Protein AF-A0A140LCL1-F1 (afdb_monomer)

Radius of gyration: 13.95 Å; Cα contacts (8 Å, |Δi|>4): 43; chains: 1; bounding box: 29×32×38 Å

Foldseek 3Di:
DDDDDDDDDDDPDPDQDWAALVRQLPDPPQPDDNVLSPVQHDRPDTHGSVRSVVSSVVVVVVVPD

Mean predicted aligned error: 10.45 Å

Structure (mmCIF, N/CA/C/O backbone):
data_AF-A0A140LCL1-F1
#
_entry.id   AF-A0A140LCL1-F1
#
loop_
_atom_site.group_PDB
_atom_site.id
_atom_site.type_symbol
_atom_site.label_atom_id
_atom_site.label_alt_id
_atom_site.label_comp_id
_atom_site.label_asym_id
_atom_site.label_entity_id
_atom_site.label_seq_id
_atom_site.pdbx_PDB_ins_code
_atom_site.Cartn_x
_atom_site.Cartn_y
_atom_site.Cartn_z
_atom_site.occupancy
_atom_site.B_iso_or_equiv
_atom_site.auth_seq_id
_atom_site.auth_comp_id
_atom_site.auth_asym_id
_atom_site.auth_atom_id
_atom_site.pdbx_PDB_model_num
ATOM 1 N N . MET A 1 1 ? 1.040 -23.575 -23.851 1.00 40.19 1 MET A N 1
ATOM 2 C CA . MET A 1 1 ? 1.244 -23.200 -22.433 1.00 40.19 1 MET A CA 1
ATOM 3 C C . MET A 1 1 ? 1.952 -21.861 -22.379 1.00 40.19 1 MET A C 1
ATOM 5 O O . MET A 1 1 ? 2.996 -21.707 -23.003 1.00 40.19 1 MET A O 1
ATOM 9 N N . ALA A 1 2 ? 1.308 -20.881 -21.745 1.00 50.00 2 ALA A N 1
ATOM 10 C CA . ALA A 1 2 ? 1.712 -19.481 -21.738 1.00 50.00 2 ALA A CA 1
ATOM 11 C C . ALA A 1 2 ? 3.159 -19.317 -21.256 1.00 50.00 2 ALA A C 1
ATOM 13 O O . ALA A 1 2 ? 3.540 -19.793 -20.185 1.00 50.00 2 ALA A O 1
ATOM 14 N N . LYS A 1 3 ? 3.971 -18.657 -22.086 1.00 49.41 3 LYS A N 1
ATOM 15 C CA . LYS A 1 3 ? 5.366 -18.353 -21.794 1.00 49.41 3 LYS A CA 1
ATOM 16 C C . LYS A 1 3 ? 5.432 -17.458 -20.553 1.00 49.41 3 LYS A C 1
ATOM 18 O O . LYS A 1 3 ? 5.001 -16.315 -20.569 1.00 49.41 3 LYS A O 1
ATOM 23 N N . LYS A 1 4 ? 5.943 -18.061 -19.479 1.00 43.38 4 LYS A N 1
ATOM 24 C CA . LYS A 1 4 ? 7.069 -17.584 -18.667 1.00 43.38 4 LYS A CA 1
ATOM 25 C C . LYS A 1 4 ? 7.004 -16.097 -18.281 1.00 43.38 4 LYS A C 1
ATOM 27 O O . LYS A 1 4 ? 7.349 -15.218 -19.057 1.00 43.38 4 LYS A O 1
ATOM 32 N N . LYS A 1 5 ? 6.596 -15.880 -17.024 1.00 45.69 5 LYS A N 1
ATOM 33 C CA . LYS A 1 5 ? 6.657 -14.627 -16.259 1.00 45.69 5 LYS A CA 1
ATOM 34 C C . LYS A 1 5 ? 7.946 -13.854 -16.554 1.00 45.69 5 LYS A C 1
ATOM 36 O O . LYS A 1 5 ? 9.036 -14.342 -16.266 1.00 45.69 5 LYS A O 1
ATOM 41 N N . ASN A 1 6 ? 7.762 -12.654 -17.097 1.00 43.22 6 ASN A N 1
ATOM 42 C CA . ASN A 1 6 ? 8.792 -11.669 -17.391 1.00 43.22 6 ASN A CA 1
ATOM 43 C C . ASN A 1 6 ? 9.651 -11.383 -16.153 1.00 43.22 6 ASN A C 1
ATOM 45 O O . ASN A 1 6 ? 9.156 -10.849 -15.158 1.00 43.22 6 ASN A O 1
ATOM 49 N N . GLY A 1 7 ? 10.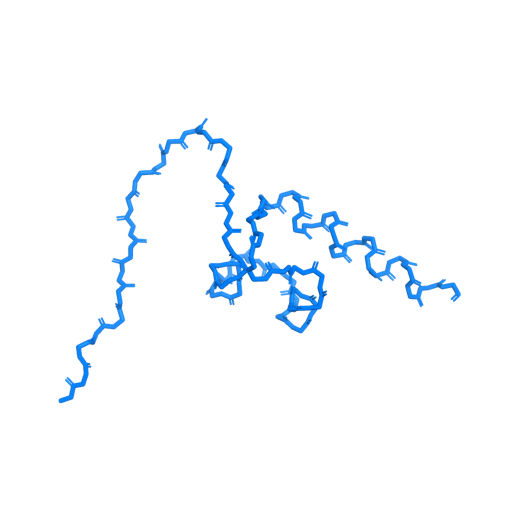935 -11.722 -16.250 1.00 51.34 7 GLY A N 1
ATOM 50 C CA . GLY A 1 7 ? 11.985 -11.020 -15.531 1.00 51.34 7 GLY A CA 1
ATOM 51 C C . GLY A 1 7 ? 12.202 -9.684 -16.231 1.00 51.34 7 GLY A C 1
ATOM 52 O O . GLY A 1 7 ? 12.520 -9.661 -17.416 1.00 51.34 7 GLY A O 1
ATOM 53 N N . ASN A 1 8 ? 11.963 -8.589 -15.519 1.00 43.94 8 ASN A N 1
ATOM 54 C CA . ASN A 1 8 ? 12.511 -7.293 -15.881 1.00 43.94 8 ASN A CA 1
ATOM 55 C C . ASN A 1 8 ? 13.427 -6.883 -14.731 1.00 43.94 8 ASN A C 1
ATOM 57 O O . ASN A 1 8 ? 12.975 -6.504 -13.651 1.00 43.94 8 ASN A O 1
ATOM 61 N N . SER A 1 9 ? 14.708 -7.085 -14.974 1.00 63.34 9 SER A N 1
ATOM 62 C CA . SER A 1 9 ? 15.829 -6.575 -14.213 1.00 63.34 9 SER A CA 1
ATOM 63 C C . SER A 1 9 ? 16.673 -5.851 -15.241 1.00 63.34 9 SER A C 1
ATOM 65 O O . SER A 1 9 ? 17.176 -6.539 -16.114 1.00 63.34 9 SER A O 1
ATOM 67 N N . GLU A 1 10 ? 16.768 -4.522 -15.170 1.00 49.22 10 GLU A N 1
ATOM 68 C CA . GLU A 1 10 ? 17.934 -3.710 -15.554 1.00 49.22 10 GLU A CA 1
ATOM 69 C C . GLU A 1 10 ? 17.611 -2.206 -15.450 1.00 49.22 10 GLU A C 1
ATOM 71 O O . GLU A 1 10 ? 16.464 -1.791 -15.587 1.00 49.22 10 GLU A O 1
ATOM 76 N N . ALA A 1 11 ? 18.666 -1.424 -15.198 1.00 40.47 11 ALA A N 1
ATOM 77 C CA . ALA A 1 11 ? 18.741 0.034 -15.040 1.00 40.47 11 ALA A CA 1
ATOM 78 C C . ALA A 1 11 ? 18.369 0.612 -13.658 1.00 40.47 11 ALA A C 1
ATOM 80 O O . ALA A 1 11 ? 17.344 1.251 -13.432 1.00 40.47 11 ALA A O 1
ATOM 81 N N . ILE A 1 12 ? 19.322 0.442 -12.736 1.00 49.69 12 ILE A N 1
ATOM 82 C CA . ILE A 1 12 ? 19.554 1.329 -11.595 1.00 49.69 12 ILE A CA 1
ATOM 83 C C . ILE A 1 12 ? 20.073 2.656 -12.167 1.00 49.69 12 ILE A C 1
ATOM 85 O O . ILE A 1 12 ? 21.277 2.885 -12.235 1.00 49.69 12 ILE A O 1
ATOM 89 N N . GLU A 1 13 ? 19.174 3.527 -12.604 1.00 43.91 13 GLU A N 1
ATOM 90 C CA . GLU A 1 13 ? 19.489 4.943 -12.745 1.00 43.91 13 GLU A CA 1
ATOM 91 C C . GLU A 1 13 ? 18.867 5.666 -11.565 1.00 43.91 13 GLU A C 1
ATOM 93 O O . GLU A 1 13 ? 17.673 5.559 -11.296 1.00 43.91 13 GLU A O 1
ATOM 98 N N . LYS A 1 14 ? 19.717 6.385 -10.835 1.00 50.22 14 LYS A N 1
ATOM 99 C CA . LYS A 1 14 ? 19.423 7.193 -9.650 1.00 50.22 14 LYS A CA 1
ATOM 100 C C . LYS A 1 14 ? 18.605 8.446 -10.014 1.00 50.22 14 LYS A C 1
ATOM 102 O O . LYS A 1 14 ? 18.906 9.544 -9.562 1.00 50.22 14 LYS A O 1
ATOM 107 N N . SER A 1 15 ? 17.605 8.274 -10.869 1.00 51.06 15 SER A N 1
ATOM 108 C CA . SER A 1 15 ? 16.469 9.166 -11.045 1.00 51.06 15 SER A CA 1
ATOM 109 C C . SER A 1 15 ? 15.372 8.652 -10.119 1.00 51.06 15 SER A C 1
ATOM 111 O O . SER A 1 15 ? 15.316 7.461 -9.835 1.00 51.06 15 SER A O 1
ATOM 113 N N . GLU A 1 16 ? 14.571 9.536 -9.546 1.00 59.00 16 GLU A N 1
ATOM 114 C CA . GLU A 1 16 ? 13.590 9.233 -8.502 1.00 59.00 16 GLU A CA 1
ATOM 115 C C . GLU A 1 16 ? 12.699 8.033 -8.881 1.00 59.00 16 GLU A C 1
ATOM 117 O O . GLU A 1 16 ? 11.731 8.168 -9.6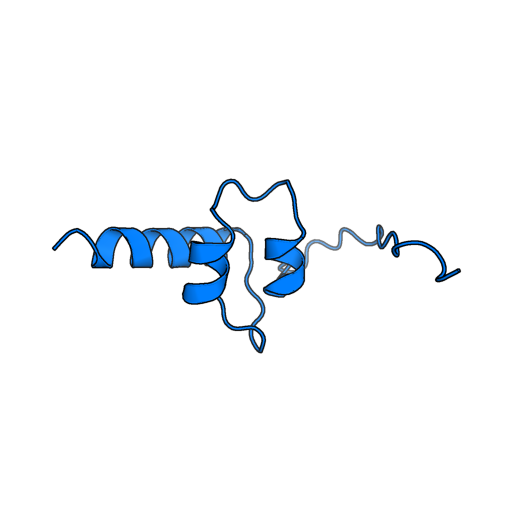30 1.00 59.00 16 GLU A O 1
ATOM 122 N N . VAL A 1 17 ? 13.066 6.830 -8.410 1.00 73.50 17 VAL A N 1
ATOM 123 C CA . VAL A 1 17 ? 12.453 5.580 -8.872 1.00 73.50 17 VAL A CA 1
ATOM 124 C C . VAL A 1 17 ? 11.039 5.502 -8.317 1.00 73.50 17 VAL A C 1
ATOM 126 O O . VAL A 1 17 ? 10.807 5.132 -7.163 1.00 73.50 17 VAL A O 1
ATOM 129 N N . THR A 1 18 ? 10.092 5.883 -9.163 1.00 81.56 18 THR A N 1
ATOM 130 C CA . THR A 1 18 ? 8.667 5.763 -8.900 1.00 81.56 18 THR A CA 1
ATOM 131 C C . THR A 1 18 ? 8.179 4.426 -9.440 1.00 81.56 18 THR A C 1
ATOM 133 O O . THR A 1 18 ? 8.483 4.019 -10.562 1.00 81.56 18 THR A O 1
ATOM 136 N N . PHE A 1 19 ? 7.407 3.719 -8.628 1.00 82.12 19 PHE A N 1
ATOM 137 C CA . PHE A 1 19 ? 6.860 2.413 -8.954 1.00 82.12 19 PHE A CA 1
ATOM 138 C C . PHE A 1 19 ? 5.345 2.525 -9.108 1.00 82.12 19 PHE A C 1
ATOM 140 O O . PHE A 1 19 ? 4.671 3.193 -8.325 1.00 82.12 19 PHE A O 1
ATOM 147 N N . SER A 1 20 ? 4.778 1.858 -10.111 1.00 83.12 20 SER A N 1
ATOM 148 C CA . SER A 1 20 ? 3.321 1.721 -10.210 1.00 83.12 20 SER A CA 1
ATOM 149 C C . SER A 1 20 ? 2.789 0.826 -9.092 1.00 83.12 20 SER A C 1
ATOM 151 O O . SER A 1 20 ? 3.495 -0.067 -8.613 1.00 83.12 20 SER A O 1
ATOM 153 N N . LYS A 1 21 ? 1.515 0.996 -8.724 1.00 84.50 21 LYS A N 1
ATOM 154 C CA . LYS A 1 21 ? 0.836 0.142 -7.736 1.00 84.50 21 LYS A CA 1
ATOM 155 C C . LYS A 1 21 ? 1.063 -1.350 -7.989 1.00 84.50 21 LYS A C 1
ATOM 157 O O . LYS A 1 21 ? 1.438 -2.070 -7.071 1.00 84.50 21 LYS A O 1
ATOM 162 N N . GLU A 1 22 ? 0.935 -1.817 -9.228 1.00 81.56 22 GLU A N 1
ATOM 163 C CA . GLU A 1 22 ? 1.172 -3.225 -9.571 1.00 81.56 22 GLU A CA 1
ATOM 164 C C . GLU A 1 22 ? 2.608 -3.695 -9.288 1.00 81.56 22 GLU A C 1
ATOM 166 O O . GLU A 1 22 ? 2.805 -4.826 -8.842 1.00 81.56 22 GLU A O 1
ATOM 171 N N . GLN A 1 23 ? 3.612 -2.839 -9.510 1.00 81.94 23 GLN A N 1
ATOM 172 C CA . GLN A 1 23 ? 5.017 -3.136 -9.200 1.00 81.94 23 GLN A CA 1
ATOM 173 C C . GLN A 1 23 ? 5.223 -3.248 -7.687 1.00 81.94 23 GLN A C 1
ATOM 175 O O . GLN A 1 23 ? 5.848 -4.195 -7.213 1.00 81.94 23 GLN A O 1
ATOM 180 N N . ILE A 1 24 ? 4.624 -2.330 -6.929 1.00 83.75 24 ILE A N 1
ATOM 181 C CA . ILE A 1 24 ? 4.678 -2.306 -5.463 1.00 83.75 24 ILE A CA 1
ATOM 182 C C . ILE A 1 24 ? 3.969 -3.544 -4.885 1.00 83.75 24 ILE A C 1
ATOM 184 O O . ILE A 1 24 ? 4.516 -4.212 -4.014 1.00 83.75 24 ILE A O 1
ATOM 188 N N . LEU A 1 25 ? 2.800 -3.915 -5.422 1.00 79.75 25 LEU A N 1
ATOM 189 C CA . LEU A 1 25 ? 2.022 -5.092 -5.008 1.00 79.75 25 LEU A CA 1
ATOM 190 C C . LEU A 1 25 ? 2.699 -6.427 -5.363 1.00 79.75 25 LEU A C 1
ATOM 192 O O . LEU A 1 25 ? 2.535 -7.425 -4.644 1.00 79.75 25 LEU A O 1
ATOM 196 N N . ARG A 1 26 ? 3.428 -6.472 -6.485 1.00 78.38 26 ARG A N 1
ATOM 197 C CA . ARG A 1 26 ? 4.214 -7.642 -6.910 1.00 78.38 26 ARG A CA 1
ATOM 198 C C . ARG A 1 26 ? 5.547 -7.757 -6.176 1.00 78.38 26 ARG A C 1
ATOM 200 O O . ARG A 1 26 ? 6.072 -8.869 -6.090 1.00 78.38 26 ARG A O 1
ATOM 207 N N . SER A 1 27 ? 6.077 -6.655 -5.650 1.00 75.56 27 SER A N 1
ATOM 208 C CA . SER A 1 27 ? 7.331 -6.647 -4.904 1.00 75.56 27 SER A CA 1
ATOM 209 C C . SER A 1 27 ? 7.183 -7.385 -3.575 1.00 75.56 27 SER A C 1
ATOM 211 O O . SER A 1 27 ? 6.271 -7.127 -2.793 1.00 75.56 27 SER A O 1
ATOM 213 N N . LYS A 1 28 ? 8.105 -8.313 -3.304 1.00 67.69 28 LYS A N 1
ATOM 214 C CA . LYS A 1 28 ? 8.212 -8.990 -2.000 1.00 67.69 28 LYS A CA 1
ATOM 215 C C . LYS A 1 28 ? 8.942 -8.144 -0.952 1.00 67.69 28 LYS A C 1
ATOM 217 O O . LYS A 1 28 ? 8.970 -8.525 0.210 1.00 67.69 28 LYS A O 1
ATOM 222 N N . THR A 1 29 ? 9.544 -7.030 -1.365 1.00 73.25 29 THR A N 1
ATOM 223 C CA . THR A 1 29 ? 10.396 -6.186 -0.515 1.00 73.25 29 THR A CA 1
AT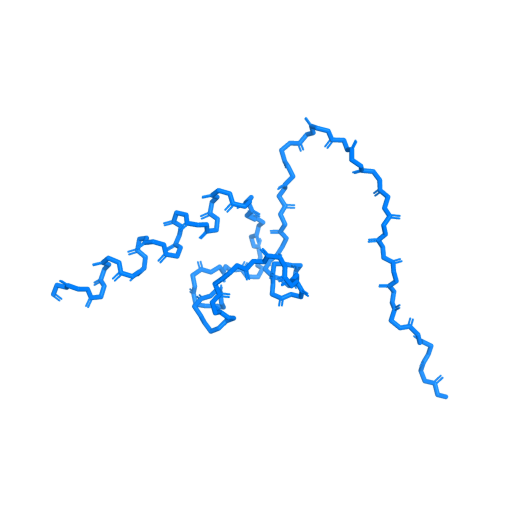OM 224 C C . THR A 1 29 ? 9.589 -5.140 0.263 1.00 73.25 29 THR A C 1
ATOM 226 O O . THR A 1 29 ? 10.127 -4.496 1.157 1.00 73.25 29 THR A O 1
ATOM 229 N N . ILE A 1 30 ? 8.300 -4.957 -0.050 1.00 75.94 30 ILE A N 1
ATOM 230 C CA . ILE A 1 30 ? 7.417 -4.026 0.663 1.00 75.94 30 ILE A CA 1
ATOM 231 C C . ILE A 1 30 ? 6.829 -4.741 1.896 1.00 75.94 30 ILE A C 1
ATOM 233 O O . ILE A 1 30 ? 6.108 -5.724 1.724 1.00 75.94 30 ILE A O 1
ATOM 237 N N . PRO A 1 31 ? 7.063 -4.250 3.128 1.00 76.00 31 PRO A N 1
ATOM 238 C CA . PRO A 1 31 ? 6.555 -4.876 4.356 1.00 76.00 31 PRO A CA 1
ATOM 239 C C . PRO A 1 31 ? 5.064 -4.593 4.631 1.00 76.00 31 PRO A C 1
ATOM 241 O O . PRO A 1 31 ? 4.538 -4.977 5.673 1.00 76.00 31 PRO A O 1
ATOM 244 N N . HIS A 1 32 ? 4.370 -3.900 3.725 1.00 80.69 32 HIS A N 1
ATOM 245 C CA . HIS A 1 32 ? 2.973 -3.492 3.887 1.00 80.69 32 HIS A CA 1
ATOM 246 C C . HIS A 1 32 ? 2.004 -4.459 3.199 1.00 80.69 32 HIS A C 1
ATOM 248 O O . HIS A 1 32 ? 2.279 -4.973 2.115 1.00 80.69 32 HIS A O 1
ATOM 254 N N . SER A 1 33 ? 0.832 -4.671 3.805 1.00 80.19 33 SER A N 1
ATOM 255 C CA . SER A 1 33 ? -0.211 -5.537 3.244 1.00 80.19 33 SER A CA 1
ATOM 256 C C . SER A 1 33 ? -0.736 -5.011 1.910 1.00 80.19 33 SER A C 1
ATOM 258 O O . SER A 1 33 ? -1.042 -3.824 1.772 1.00 80.19 33 SER A O 1
ATOM 260 N N . ARG A 1 34 ? -0.930 -5.928 0.955 1.00 81.69 34 ARG A N 1
ATOM 261 C CA . ARG A 1 34 ? -1.485 -5.634 -0.375 1.00 81.69 34 ARG A CA 1
ATOM 262 C C . ARG A 1 34 ? -2.836 -4.939 -0.310 1.00 81.69 34 ARG A C 1
ATOM 264 O O . ARG A 1 34 ? -3.059 -4.030 -1.094 1.00 81.69 34 ARG A O 1
ATOM 271 N N . ASP A 1 35 ? -3.696 -5.316 0.629 1.00 83.19 35 ASP A N 1
ATOM 272 C CA . ASP A 1 35 ? -5.007 -4.691 0.820 1.00 83.19 35 ASP A CA 1
ATOM 273 C C . ASP A 1 35 ? -4.887 -3.204 1.144 1.00 83.19 35 ASP A C 1
ATOM 275 O O . ASP A 1 35 ? -5.584 -2.381 0.561 1.00 83.19 35 ASP A O 1
ATOM 279 N N . ILE A 1 36 ? -3.942 -2.845 2.018 1.00 84.31 36 ILE A N 1
ATOM 280 C CA . ILE A 1 36 ? -3.701 -1.448 2.374 1.00 84.31 36 ILE A CA 1
ATOM 281 C C . ILE A 1 36 ? -3.167 -0.720 1.147 1.00 84.31 36 ILE A C 1
ATOM 283 O O . ILE A 1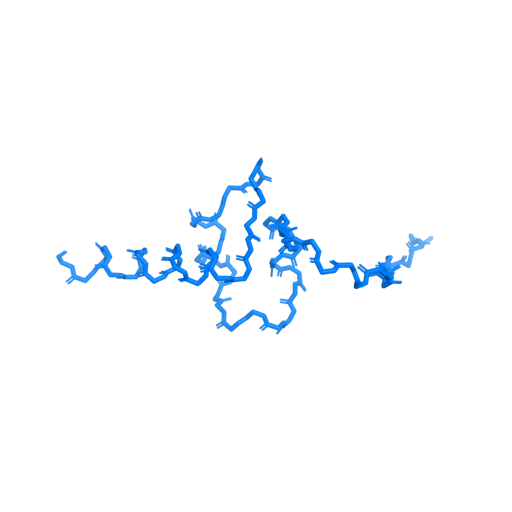 36 ? -3.765 0.260 0.726 1.00 84.31 36 ILE A O 1
ATOM 287 N N . LEU A 1 37 ? -2.110 -1.244 0.522 1.00 84.62 37 LEU A N 1
ATOM 288 C CA . LEU A 1 37 ? -1.518 -0.675 -0.692 1.00 84.62 37 LEU A CA 1
ATOM 289 C C . LEU A 1 37 ? -2.551 -0.481 -1.813 1.00 84.62 37 LEU A C 1
ATOM 291 O O . LEU A 1 37 ? -2.501 0.519 -2.514 1.00 84.62 37 LEU A O 1
ATOM 295 N N . ASN A 1 38 ? -3.512 -1.392 -1.959 1.00 84.38 38 ASN A N 1
ATOM 296 C CA . ASN A 1 38 ? -4.574 -1.311 -2.960 1.00 84.38 38 ASN A CA 1
ATOM 297 C C . ASN A 1 38 ? -5.566 -0.168 -2.674 1.00 84.38 38 ASN A C 1
ATOM 299 O O . ASN A 1 38 ? -6.068 0.448 -3.611 1.00 84.38 38 ASN A O 1
ATOM 303 N N . VAL A 1 39 ? -5.796 0.143 -1.395 1.00 85.50 39 VAL A N 1
ATOM 304 C CA . VAL A 1 39 ? -6.683 1.227 -0.945 1.00 85.50 39 VAL A CA 1
ATOM 305 C C . VAL A 1 39 ? -5.987 2.592 -0.947 1.00 85.50 39 VAL A C 1
ATOM 307 O O . VAL A 1 39 ? -6.613 3.585 -1.313 1.00 85.50 39 VAL A O 1
ATOM 310 N N . VAL A 1 40 ? -4.713 2.674 -0.536 1.00 87.06 40 VAL A N 1
ATOM 311 C CA . VAL A 1 40 ? -3.979 3.958 -0.501 1.00 87.06 40 VAL A CA 1
ATOM 312 C C . VAL A 1 40 ? -3.353 4.359 -1.826 1.00 87.06 40 VAL A C 1
ATOM 314 O O . VAL A 1 40 ? -3.234 5.555 -2.084 1.00 87.06 40 VAL A O 1
ATOM 317 N N . LEU A 1 41 ? -2.928 3.400 -2.646 1.00 86.50 41 LEU A N 1
ATOM 318 C CA . LEU A 1 41 ? -2.287 3.683 -3.925 1.00 86.50 41 LEU A CA 1
ATOM 319 C C . LEU A 1 41 ? -3.313 3.573 -5.053 1.00 86.50 41 LEU A C 1
ATOM 321 O O . LEU A 1 41 ? -4.100 2.625 -5.108 1.00 86.50 41 LEU A O 1
ATOM 325 N N . LYS A 1 42 ? -3.279 4.528 -5.981 1.00 84.81 42 LYS A N 1
ATOM 326 C CA . LYS A 1 42 ? -4.065 4.478 -7.219 1.00 84.81 42 LYS A CA 1
ATOM 327 C C . LYS A 1 42 ? -3.273 3.806 -8.338 1.00 84.81 42 LYS A C 1
ATOM 329 O O . LYS A 1 42 ? -2.061 3.975 -8.417 1.00 84.81 42 LYS A O 1
ATOM 334 N N . ASP A 1 43 ? -3.958 3.067 -9.207 1.00 78.50 43 ASP A N 1
ATOM 335 C CA . ASP A 1 43 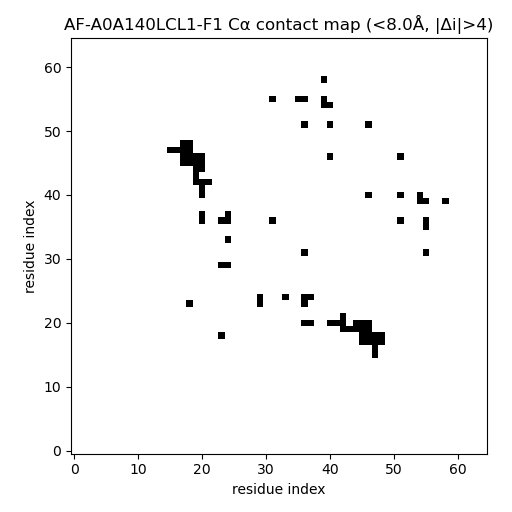? -3.330 2.368 -10.339 1.00 78.50 43 ASP A CA 1
ATOM 336 C C . ASP A 1 43 ? -2.781 3.339 -11.399 1.00 78.50 43 ASP A C 1
ATOM 338 O O . ASP A 1 43 ? -1.716 3.093 -11.961 1.00 78.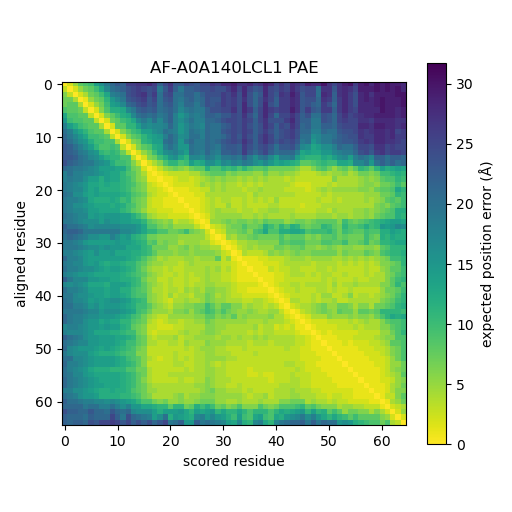50 43 ASP A O 1
ATOM 342 N N . ASP A 1 44 ? -3.433 4.490 -11.585 1.00 81.50 44 ASP A N 1
ATOM 343 C CA . ASP A 1 44 ? -3.003 5.553 -12.508 1.00 81.50 44 ASP A CA 1
ATOM 344 C C . ASP A 1 44 ? -1.851 6.425 -11.978 1.00 81.50 44 ASP A C 1
ATOM 346 O O . ASP A 1 44 ? -1.393 7.341 -12.661 1.00 81.50 44 ASP A O 1
ATOM 350 N N . MET A 1 45 ? -1.376 6.173 -10.753 1.00 81.81 45 MET A N 1
ATOM 351 C CA . MET A 1 45 ? -0.306 6.945 -10.121 1.00 81.81 45 MET A CA 1
ATOM 352 C C . MET A 1 45 ? 0.920 6.083 -9.827 1.00 81.81 45 MET A C 1
ATOM 354 O O . MET A 1 4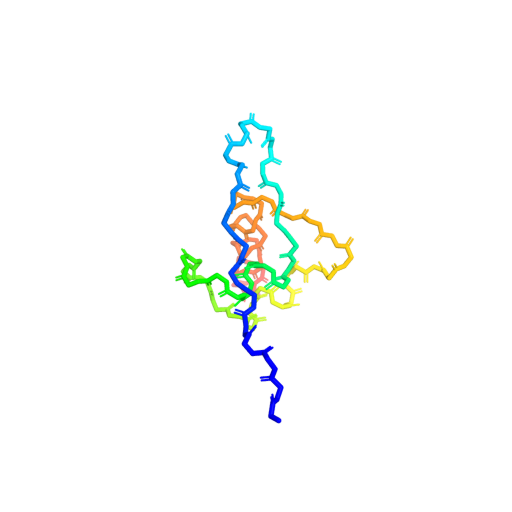5 ? 0.838 4.891 -9.519 1.00 81.81 45 MET A O 1
ATOM 358 N N . ARG A 1 46 ? 2.092 6.716 -9.919 1.00 83.44 46 ARG A N 1
ATOM 359 C CA . ARG A 1 46 ? 3.368 6.111 -9.538 1.00 83.44 46 ARG A CA 1
ATOM 360 C C . ARG A 1 46 ? 3.813 6.689 -8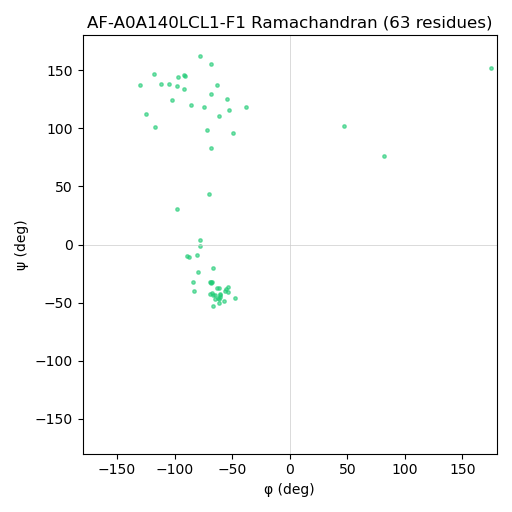.207 1.00 83.44 46 ARG A C 1
ATOM 362 O O . ARG A 1 46 ? 3.711 7.892 -7.995 1.00 83.44 46 ARG A O 1
ATOM 369 N N . TYR A 1 47 ? 4.330 5.827 -7.345 1.00 84.25 47 TYR A N 1
ATOM 370 C CA . TYR A 1 47 ? 4.745 6.172 -5.995 1.00 84.25 47 TYR A CA 1
ATOM 371 C C . TYR A 1 47 ? 6.157 5.661 -5.742 1.00 84.25 47 TYR A C 1
ATOM 373 O O . TYR A 1 47 ? 6.503 4.533 -6.094 1.00 84.25 47 TYR A O 1
ATOM 381 N N . SER A 1 48 ? 6.981 6.477 -5.101 1.00 85.06 48 SER A N 1
ATOM 382 C CA . SER A 1 48 ? 8.286 6.045 -4.594 1.00 85.06 48 SER A CA 1
ATOM 383 C C . SER A 1 48 ? 8.123 5.253 -3.297 1.00 85.06 48 SER A C 1
ATOM 385 O O . SER A 1 48 ? 7.117 5.384 -2.603 1.00 85.06 48 SER A O 1
ATOM 387 N N . LEU A 1 49 ? 9.140 4.485 -2.900 1.00 81.62 49 LEU A N 1
ATOM 388 C CA . LEU A 1 49 ? 9.100 3.708 -1.650 1.00 81.62 49 LEU A CA 1
ATOM 389 C C . LEU A 1 49 ? 8.750 4.571 -0.419 1.00 81.62 49 LEU A C 1
ATOM 391 O O . LEU A 1 49 ? 7.923 4.167 0.395 1.00 81.62 49 LEU A O 1
ATOM 395 N N . SER A 1 50 ? 9.300 5.787 -0.320 1.00 84.50 50 SER A N 1
ATOM 396 C CA . SER A 1 50 ? 8.953 6.730 0.756 1.00 84.50 50 SER A CA 1
ATOM 397 C C . SER A 1 50 ? 7.531 7.286 0.664 1.00 84.50 50 SER A C 1
ATOM 399 O O . SER A 1 50 ? 6.928 7.572 1.694 1.00 84.50 50 SER A O 1
ATOM 401 N N . GLU A 1 51 ? 6.990 7.468 -0.542 1.00 85.69 51 GLU A N 1
ATOM 402 C CA . GLU A 1 51 ? 5.606 7.926 -0.729 1.00 85.69 51 GLU A CA 1
ATOM 403 C C . GLU A 1 51 ? 4.616 6.846 -0.308 1.00 85.69 51 GLU A C 1
ATOM 405 O O . GLU A 1 51 ? 3.651 7.134 0.398 1.00 85.69 51 GLU A O 1
ATOM 410 N N . VAL A 1 52 ? 4.892 5.595 -0.684 1.00 84.62 52 VAL A N 1
ATOM 411 C CA . VAL A 1 52 ? 4.097 4.436 -0.272 1.00 84.62 52 VAL A CA 1
ATOM 412 C C . VAL A 1 52 ? 4.040 4.342 1.247 1.00 84.62 52 VAL A C 1
ATOM 414 O O . VAL A 1 52 ? 2.954 4.217 1.808 1.00 84.62 52 VAL A O 1
ATOM 417 N N . ASP A 1 53 ? 5.189 4.440 1.914 1.00 85.06 53 ASP A N 1
ATOM 418 C CA . ASP A 1 53 ? 5.263 4.351 3.370 1.00 85.06 53 ASP A CA 1
ATOM 419 C C . ASP A 1 53 ? 4.466 5.474 4.052 1.00 85.06 53 ASP A C 1
ATOM 421 O O . ASP A 1 53 ? 3.596 5.201 4.881 1.00 85.06 53 ASP A O 1
ATOM 425 N N . LYS A 1 54 ? 4.642 6.725 3.598 1.00 89.06 54 LYS A N 1
ATOM 426 C CA . LYS A 1 54 ? 3.870 7.882 4.082 1.00 89.06 54 LYS A CA 1
ATOM 427 C C . LYS A 1 54 ? 2.368 7.732 3.842 1.00 89.06 54 LYS A C 1
ATOM 429 O O . LYS A 1 54 ? 1.575 8.083 4.715 1.00 89.06 54 LYS A O 1
ATOM 434 N N . ALA A 1 55 ? 1.958 7.242 2.672 1.00 86.69 55 ALA A N 1
ATOM 435 C CA . ALA A 1 55 ? 0.550 7.037 2.342 1.00 86.69 55 ALA A CA 1
ATOM 436 C C . ALA A 1 55 ? -0.071 5.972 3.254 1.00 86.69 55 ALA A C 1
ATOM 438 O O . ALA A 1 55 ? -1.125 6.204 3.853 1.00 86.69 55 ALA A O 1
ATOM 439 N N . VAL A 1 56 ? 0.618 4.840 3.423 1.00 86.88 56 VAL A N 1
ATOM 440 C CA . VAL A 1 56 ? 0.207 3.759 4.325 1.00 86.88 56 VAL A CA 1
ATOM 441 C C . VAL A 1 56 ? 0.134 4.247 5.773 1.00 86.88 56 VAL A C 1
ATOM 443 O O . VAL A 1 56 ? -0.850 3.959 6.458 1.00 86.88 56 VAL A O 1
ATOM 446 N N . GLN A 1 57 ? 1.132 5.000 6.239 1.00 87.62 57 GLN A N 1
ATOM 447 C CA . GLN A 1 57 ? 1.163 5.558 7.589 1.00 87.62 57 GLN A CA 1
ATOM 448 C C . GLN A 1 57 ? -0.010 6.517 7.817 1.00 87.62 57 GLN A C 1
ATOM 450 O O . GLN A 1 57 ? -0.789 6.298 8.743 1.00 87.62 57 GLN A O 1
ATOM 455 N N . LYS A 1 58 ? -0.231 7.484 6.913 1.00 87.81 58 LYS A N 1
ATOM 456 C CA . LYS A 1 58 ? -1.382 8.402 6.984 1.00 87.81 58 LYS A CA 1
ATOM 457 C C . LYS A 1 58 ? -2.715 7.663 7.030 1.00 87.81 58 LYS A C 1
ATOM 459 O O . LYS A 1 58 ? -3.619 8.076 7.749 1.00 87.81 58 LYS A O 1
ATOM 464 N N . PHE A 1 59 ? -2.862 6.583 6.265 1.00 86.44 59 PHE A N 1
ATOM 465 C CA . PHE A 1 59 ? -4.086 5.785 6.275 1.00 86.44 59 PHE A CA 1
ATOM 466 C C . PHE A 1 59 ? -4.294 5.047 7.598 1.00 86.44 59 PHE A C 1
ATOM 468 O O . PHE A 1 59 ? -5.411 5.036 8.115 1.00 86.44 59 PHE A O 1
ATOM 475 N N . LYS A 1 60 ? -3.229 4.468 8.167 1.00 84.50 60 LYS A N 1
ATOM 476 C CA . LYS A 1 60 ? -3.275 3.828 9.490 1.00 84.50 60 LYS A CA 1
ATOM 477 C C . LYS A 1 60 ? -3.625 4.841 10.581 1.00 84.50 60 LYS A C 1
ATOM 479 O O . LYS A 1 60 ? -4.527 4.568 11.365 1.00 84.50 60 LYS A O 1
ATOM 484 N N . GLU A 1 61 ? -2.996 6.016 10.579 1.00 85.12 61 GLU A N 1
ATOM 485 C CA . GLU A 1 61 ? -3.264 7.098 11.540 1.00 85.12 61 GLU A CA 1
ATOM 486 C C . GLU A 1 61 ? -4.695 7.640 11.437 1.00 85.12 61 GLU A C 1
ATOM 488 O O . GLU A 1 61 ? -5.341 7.919 12.443 1.00 85.12 61 GLU A O 1
ATOM 493 N N . LYS A 1 62 ? -5.246 7.733 10.223 1.00 78.88 62 LYS A N 1
ATOM 494 C CA . LYS A 1 62 ? -6.622 8.205 10.019 1.00 78.88 62 LYS A CA 1
ATOM 495 C C . LYS A 1 62 ? -7.681 7.253 10.591 1.00 78.88 62 LYS A C 1
ATOM 497 O O . LYS A 1 62 ? -8.809 7.682 10.806 1.00 78.88 62 LYS A O 1
ATOM 502 N N . ARG A 1 63 ? -7.345 5.976 10.817 1.00 65.88 63 ARG A N 1
ATOM 503 C CA . ARG A 1 63 ? -8.250 4.972 11.403 1.00 65.88 63 ARG A CA 1
ATOM 504 C C . ARG A 1 63 ? -8.207 4.903 12.933 1.00 65.88 63 ARG A C 1
ATOM 506 O O . ARG A 1 63 ? -9.048 4.216 13.498 1.00 65.88 63 ARG A O 1
ATOM 513 N N . VAL A 1 64 ? -7.254 5.564 13.592 1.00 65.69 64 VAL A N 1
ATOM 514 C CA . VAL A 1 64 ? -7.093 5.547 15.063 1.00 65.69 64 VAL A CA 1
ATOM 515 C C . VAL A 1 64 ? -7.709 6.773 15.750 1.00 65.69 64 VAL A C 1
ATOM 517 O O . VAL A 1 64 ? -7.238 7.188 16.805 1.00 65.69 64 VAL A O 1
ATOM 520 N N . LYS A 1 65 ? -8.773 7.353 15.184 1.00 46.97 65 LYS A N 1
ATOM 521 C CA . LYS A 1 65 ? -9.508 8.457 15.809 1.00 46.97 65 LYS A CA 1
ATOM 522 C C . LYS A 1 65 ? -11.009 8.220 15.805 1.00 46.97 65 LYS A C 1
ATOM 524 O O . LYS A 1 65 ? -11.499 7.662 14.799 1.00 46.97 65 LYS A O 1
#

Organism: NCBI:txid520762

pLDDT: mean 72.97, std 15.68, range [40.19, 89.06]

InterPro domains:
  IPR000327 POU-specific domain [PS51179] (44-65)

Secondary structure (DSSP, 8-state):
------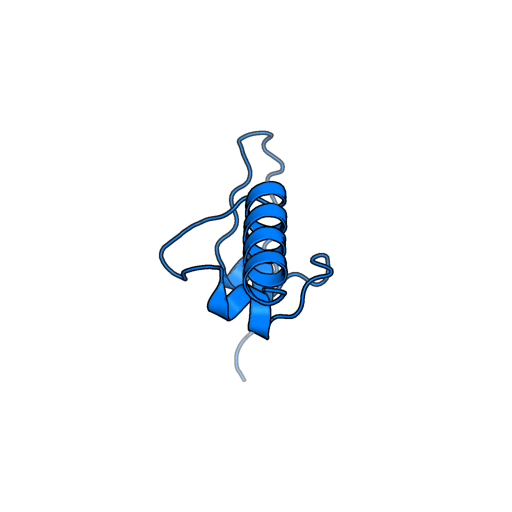--------S---EEHHHHHH-SS--S-HHHHHHHS-TT-EE-HHHHHHHHHHHHHHT--

Sequence (65 aa):
MAKKKNGNSEAIEKSEVTFSKEQILRSKTIPHSRDILNVVLKDDMRYSLSEVDKAVQKFKEKRVK

Solvent-accessible surface area (backbone atoms only — not comparable to full-atom values): 4297 Å² total; per-residue (Å²): 130,86,83,72,85,81,84,86,83,86,81,95,60,98,56,88,69,58,35,40,39,68,55,53,64,68,39,86,85,54,95,67,58,59,71,56,51,60,71,67,43,50,78,95,41,66,41,31,74,69,52,48,50,52,45,51,48,54,54,56,59,67,67,74,112